Protein AF-A0A667WPL9-F1 (afdb_monomer)

Nearest PDB structures (foldseek):
  7cth-assembly1_E-2  TM=5.113E-01  e=6.251E+00  dengue virus type 2
  7cth-assembly1_E-4  TM=5.113E-01  e=6.251E+00  dengue virus type 2
  7cth-assembly1_E-6  TM=5.113E-01  e=6.251E+00  dengue virus type 2
  7cth-assembly1_E-8  TM=5.113E-01  e=6.251E+00  dengue virus type 2
  7v3j-assembly1_T  TM=5.030E-01  e=6.251E+00  Dengue virus 2 Thailand/NGS-C/1944

Sequence (88 aa):
MDGSDHVIDFRALERELQAALRSDRRTHTENQAKLRAATHTHSYQEFRDIVLSCHLKPLEKKDKEGGARQQPWNPLVAPSNTQPAGRP

pLDDT: mean 79.21, std 15.35, range [36.19, 97.19]

InterPro domains:
  IPR031733 Dynein attachment factor, N-terminal [PF15867] (8-74)
  IPR042422 Coiled-coil domain-containing protein 103 [PTHR28572] (3-83)

Solvent-accessible surface area (backbone atoms only — not comparable to full-atom values): 5732 Å² total; per-residue (Å²): 134,83,86,76,84,74,80,79,59,63,70,59,51,50,54,51,51,53,52,51,52,54,52,49,55,50,51,50,47,43,50,53,25,44,54,51,21,71,74,73,46,94,46,71,66,58,28,48,52,44,35,70,50,50,82,62,75,80,83,51,73,73,68,70,55,63,66,85,69,91,60,71,97,48,90,82,66,70,80,83,74,78,77,80,88,82,83,136

Mean predicted aligned error: 14.45 Å

Organism: NCBI:txid586833

Secondary structure (DSSP, 8-state):
----S----HHHHHHHHHHHHHHHHHHHHHHHHHHHHHHH-SSHHHHHHHHHGGGPPPPPHHHHS-SS-SS-S-TT------PPP---

Structure (mmCIF, N/CA/C/O backbone):
data_AF-A0A667WPL9-F1
#
_entry.id   AF-A0A667WPL9-F1
#
loop_
_atom_site.group_PDB
_atom_site.id
_atom_site.type_symbol
_atom_site.label_atom_id
_atom_site.label_alt_id
_atom_site.label_comp_id
_atom_site.label_asym_id
_atom_site.label_entity_id
_atom_site.label_seq_id
_atom_site.pdbx_PDB_ins_code
_atom_site.Cartn_x
_atom_site.Cartn_y
_atom_site.Cartn_z
_atom_site.occupancy
_atom_site.B_iso_or_equiv
_atom_site.auth_seq_id
_atom_site.auth_comp_id
_atom_site.auth_asym_id
_atom_site.auth_atom_id
_atom_site.pdbx_PDB_model_num
ATOM 1 N N . MET A 1 1 ? 26.505 -23.853 -35.393 1.00 43.69 1 MET A N 1
ATOM 2 C CA . MET A 1 1 ? 26.283 -23.311 -34.041 1.00 43.69 1 MET A CA 1
ATOM 3 C C . MET A 1 1 ? 25.900 -21.862 -34.241 1.00 43.69 1 MET A C 1
ATOM 5 O O . MET A 1 1 ? 26.767 -21.057 -34.552 1.00 43.69 1 MET A O 1
ATOM 9 N N . ASP A 1 2 ? 24.597 -21.602 -34.271 1.00 51.47 2 ASP A N 1
ATOM 10 C CA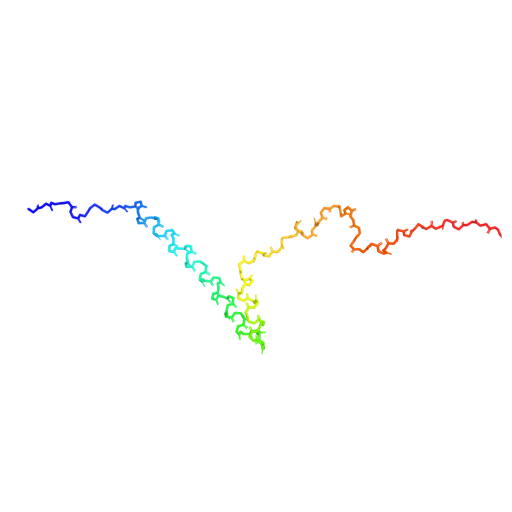 . ASP A 1 2 ? 24.032 -20.268 -34.464 1.00 51.47 2 ASP A CA 1
ATOM 11 C C . ASP A 1 2 ? 24.321 -19.430 -33.212 1.00 51.47 2 ASP A C 1
ATOM 13 O O . ASP A 1 2 ? 23.970 -19.822 -32.103 1.00 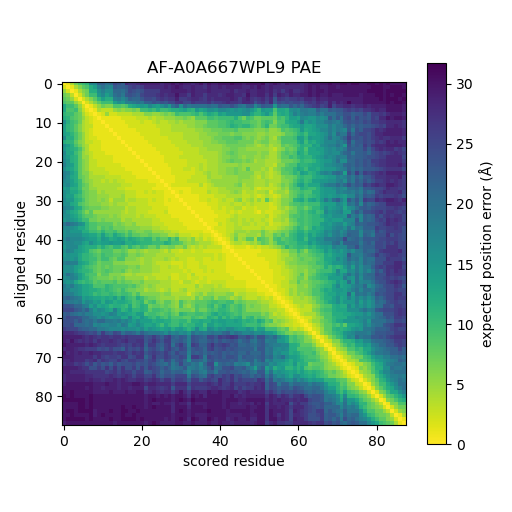51.47 2 ASP A O 1
ATOM 17 N N . GLY A 1 3 ? 25.067 -18.341 -33.385 1.00 57.19 3 GLY A N 1
ATOM 18 C CA . GLY A 1 3 ? 25.551 -17.465 -32.317 1.00 57.19 3 GLY A CA 1
ATOM 19 C C . GLY A 1 3 ? 24.535 -16.407 -31.886 1.00 57.19 3 GLY A C 1
ATOM 20 O O . GLY A 1 3 ? 24.938 -15.334 -31.443 1.00 57.19 3 GLY A O 1
ATOM 21 N N . SER A 1 4 ? 23.238 -16.665 -32.043 1.00 58.03 4 SER A N 1
ATOM 22 C CA . SER A 1 4 ? 22.158 -15.728 -31.719 1.00 58.03 4 SER A CA 1
ATOM 23 C C . SER A 1 4 ? 21.596 -15.883 -30.297 1.00 58.03 4 SER A C 1
ATOM 25 O O . SER A 1 4 ? 20.484 -15.430 -30.038 1.00 58.03 4 SER A O 1
ATOM 27 N N . ASP A 1 5 ? 22.311 -16.539 -29.378 1.00 61.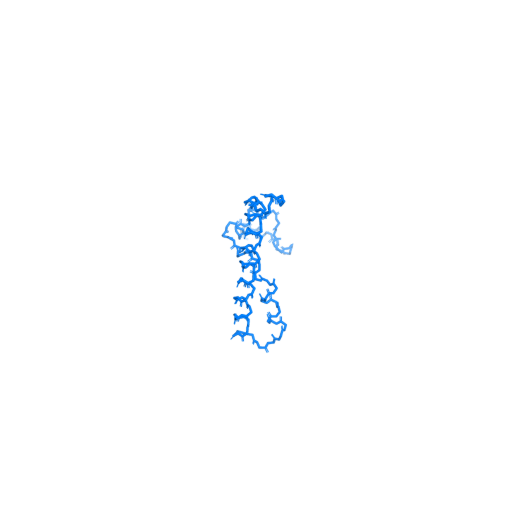59 5 ASP A N 1
ATOM 28 C CA . ASP A 1 5 ? 21.729 -17.001 -28.105 1.00 61.59 5 ASP A CA 1
ATOM 29 C C . ASP A 1 5 ? 21.695 -15.962 -26.965 1.00 61.59 5 ASP A C 1
ATOM 31 O O . ASP A 1 5 ? 21.205 -16.258 -25.887 1.00 61.59 5 ASP A O 1
ATOM 35 N N . HIS A 1 6 ? 22.172 -14.723 -27.141 1.00 64.38 6 HIS A N 1
ATOM 36 C CA . HIS A 1 6 ? 22.156 -13.753 -26.029 1.00 64.38 6 HIS A CA 1
ATOM 37 C C . HIS A 1 6 ? 22.092 -12.284 -26.464 1.00 64.38 6 HIS A C 1
ATOM 39 O O . HIS A 1 6 ? 22.926 -11.464 -26.080 1.00 64.38 6 HIS A O 1
ATOM 45 N N . VAL A 1 7 ? 21.062 -11.898 -27.220 1.00 77.75 7 VAL A N 1
ATOM 46 C CA . VAL A 1 7 ? 20.693 -10.473 -27.288 1.00 77.75 7 VAL A CA 1
ATOM 47 C C . VAL A 1 7 ? 19.715 -10.186 -26.151 1.00 77.75 7 VAL A C 1
ATOM 49 O O . VAL A 1 7 ? 18.528 -10.486 -26.241 1.00 77.75 7 VAL A O 1
ATOM 52 N N . ILE A 1 8 ? 20.230 -9.640 -25.049 1.00 81.88 8 ILE A N 1
ATOM 53 C CA . ILE A 1 8 ? 19.412 -9.219 -23.907 1.00 81.88 8 ILE A CA 1
ATOM 54 C C . ILE A 1 8 ? 18.540 -8.034 -24.339 1.00 81.88 8 ILE A C 1
ATOM 56 O O . ILE A 1 8 ? 19.051 -6.967 -24.685 1.00 81.88 8 ILE A O 1
ATOM 60 N N . ASP A 1 9 ? 17.217 -8.200 -24.286 1.00 88.56 9 ASP A N 1
ATOM 61 C CA . ASP A 1 9 ? 16.280 -7.093 -24.482 1.00 88.56 9 ASP 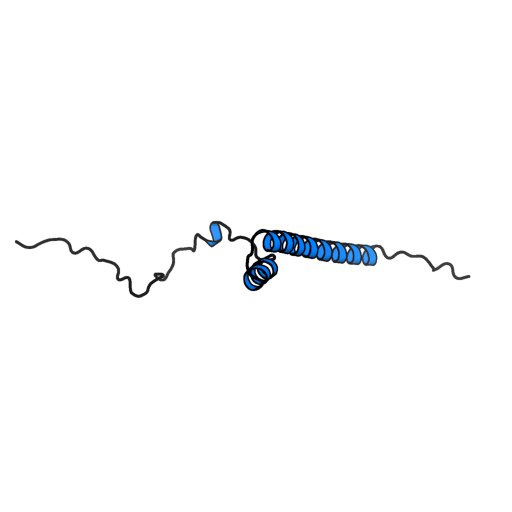A CA 1
ATOM 62 C C . ASP A 1 9 ? 16.189 -6.245 -23.204 1.00 88.56 9 ASP A C 1
ATOM 64 O O . ASP A 1 9 ? 15.388 -6.495 -22.297 1.00 88.56 9 ASP A O 1
ATOM 68 N N . PHE A 1 10 ? 17.002 -5.191 -23.147 1.00 91.56 10 PHE A N 1
ATOM 69 C CA . PHE A 1 10 ? 17.006 -4.238 -22.036 1.00 91.56 10 PHE A CA 1
ATOM 70 C C . PHE A 1 10 ? 15.652 -3.541 -21.823 1.00 91.56 10 PHE A C 1
ATOM 72 O O . PHE A 1 10 ? 15.334 -3.176 -20.692 1.00 91.56 10 PHE A O 1
ATOM 79 N N . ARG A 1 11 ? 14.822 -3.384 -22.867 1.00 94.19 11 ARG A N 1
ATOM 80 C CA . ARG A 1 11 ? 13.488 -2.771 -22.731 1.00 94.19 11 ARG A CA 1
ATOM 81 C C . ARG A 1 11 ? 12.487 -3.732 -22.101 1.00 94.19 11 ARG A C 1
ATOM 83 O O . ARG A 1 11 ? 11.565 -3.297 -21.410 1.00 94.19 11 ARG A O 1
ATOM 90 N N . ALA A 1 12 ? 12.606 -5.032 -22.360 1.00 92.75 12 ALA A N 1
ATOM 91 C CA . ALA A 1 12 ? 11.836 -6.037 -21.632 1.00 92.75 12 ALA A CA 1
ATOM 92 C C . ALA A 1 12 ? 12.237 -6.060 -20.152 1.00 92.75 12 ALA A C 1
ATOM 94 O O . ALA A 1 12 ? 11.362 -5.968 -19.290 1.00 92.75 12 ALA A O 1
ATOM 95 N N . LEU A 1 13 ? 13.543 -6.056 -19.874 1.00 93.94 13 LEU A N 1
ATOM 96 C CA . LEU A 1 13 ? 14.077 -6.076 -18.513 1.00 93.94 13 LEU A CA 1
ATOM 97 C C . LEU A 1 13 ? 13.674 -4.836 -17.697 1.00 93.94 13 LEU A C 1
ATOM 99 O O . LEU A 1 13 ? 13.287 -4.948 -16.537 1.00 93.94 13 LEU A O 1
ATOM 103 N N . GLU A 1 14 ? 13.700 -3.647 -18.301 1.00 96.12 14 GLU A N 1
ATOM 104 C CA . GLU A 1 14 ? 13.262 -2.416 -17.635 1.00 96.12 14 GLU A CA 1
ATOM 105 C C . GLU A 1 14 ? 11.772 -2.461 -17.261 1.00 96.12 14 GLU A C 1
ATOM 107 O O . GLU A 1 14 ? 11.390 -2.064 -16.158 1.00 96.12 14 GLU A O 1
ATOM 112 N N . ARG A 1 15 ? 10.917 -2.977 -18.153 1.00 96.50 15 ARG A N 1
ATOM 113 C CA . ARG A 1 15 ? 9.480 -3.132 -17.873 1.00 96.50 15 ARG A CA 1
ATOM 114 C C . ARG A 1 15 ? 9.233 -4.105 -16.726 1.00 96.50 15 ARG A C 1
ATOM 116 O O . ARG A 1 15 ? 8.403 -3.818 -15.862 1.00 96.50 15 ARG A O 1
ATOM 123 N N . GLU A 1 16 ? 9.955 -5.221 -16.705 1.00 95.88 16 GLU A N 1
ATOM 124 C CA . GLU A 1 16 ? 9.892 -6.199 -15.618 1.00 95.88 16 GLU A CA 1
ATOM 125 C C . GLU A 1 16 ? 10.334 -5.579 -14.288 1.00 95.88 16 GLU A C 1
ATOM 127 O O . GLU A 1 16 ? 9.609 -5.667 -13.296 1.00 95.8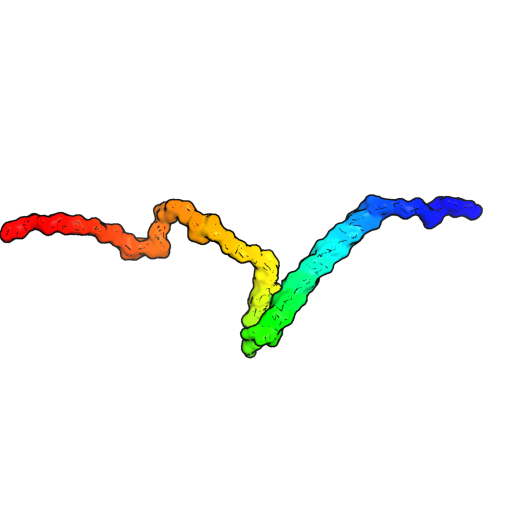8 16 GLU A O 1
ATOM 132 N N . LEU A 1 17 ? 11.456 -4.854 -14.284 1.00 96.50 17 LEU A N 1
ATOM 133 C CA . LEU A 1 17 ? 11.949 -4.152 -13.101 1.00 96.50 17 LEU A CA 1
ATOM 134 C C . LEU A 1 17 ? 10.922 -3.143 -12.572 1.00 96.50 17 LEU A C 1
ATOM 136 O O . LEU A 1 17 ? 10.637 -3.106 -11.375 1.00 96.50 17 LEU A O 1
ATOM 140 N N . GLN A 1 18 ? 10.325 -2.337 -13.451 1.00 97.12 18 GLN A N 1
ATOM 141 C CA . GLN A 1 18 ? 9.297 -1.377 -13.048 1.00 97.12 18 GLN A CA 1
ATOM 142 C C . GLN A 1 18 ? 8.054 -2.066 -12.472 1.00 97.12 18 GLN A C 1
ATOM 144 O O . GLN A 1 18 ? 7.464 -1.563 -11.510 1.00 97.12 18 GLN A O 1
ATOM 149 N N . ALA A 1 19 ? 7.645 -3.205 -13.033 1.00 96.44 19 ALA A N 1
ATOM 150 C CA . ALA A 1 19 ? 6.540 -3.996 -12.502 1.00 96.44 19 ALA A CA 1
ATOM 151 C C . ALA A 1 19 ? 6.875 -4.566 -11.113 1.00 96.44 19 ALA A C 1
ATOM 153 O O . ALA A 1 19 ? 6.067 -4.430 -10.188 1.00 96.44 19 ALA A O 1
ATOM 154 N N . ALA A 1 20 ? 8.081 -5.113 -10.944 1.00 96.31 20 ALA A N 1
ATOM 155 C CA . ALA A 1 20 ? 8.569 -5.638 -9.673 1.00 96.31 20 ALA A CA 1
ATOM 156 C C . ALA A 1 20 ? 8.612 -4.550 -8.588 1.00 96.31 20 ALA A C 1
ATOM 158 O O . ALA A 1 20 ? 8.048 -4.737 -7.513 1.00 96.31 20 ALA A O 1
ATOM 159 N N . LEU A 1 21 ? 9.164 -3.371 -8.893 1.00 97.19 21 LEU A N 1
ATOM 160 C CA . LEU A 1 21 ? 9.225 -2.241 -7.956 1.00 97.19 21 LEU A CA 1
ATOM 161 C C . LEU A 1 21 ? 7.837 -1.756 -7.518 1.00 97.19 21 LEU A C 1
ATOM 163 O O . LEU A 1 21 ? 7.624 -1.425 -6.351 1.00 97.19 21 LEU A O 1
ATOM 167 N N . ARG A 1 22 ? 6.867 -1.702 -8.439 1.00 93.50 22 ARG A N 1
ATOM 168 C CA . ARG A 1 22 ? 5.482 -1.324 -8.104 1.00 93.50 22 ARG A CA 1
ATOM 169 C C . ARG A 1 22 ? 4.822 -2.361 -7.198 1.00 93.50 22 ARG A C 1
ATOM 171 O O . ARG A 1 22 ? 4.131 -1.980 -6.252 1.00 93.50 22 ARG A O 1
ATOM 178 N N . SER A 1 23 ? 5.043 -3.645 -7.481 1.00 92.06 23 SER A N 1
ATOM 179 C CA . SER A 1 23 ? 4.547 -4.754 -6.662 1.00 92.06 23 SER A CA 1
ATOM 180 C C . SER A 1 23 ? 5.143 -4.723 -5.253 1.00 92.06 23 SER A C 1
ATOM 182 O O . SER A 1 23 ? 4.417 -4.825 -4.260 1.00 92.06 23 SER A O 1
ATOM 184 N N . ASP A 1 24 ? 6.451 -4.490 -5.157 1.00 93.31 24 ASP A N 1
ATOM 185 C CA . ASP A 1 24 ? 7.161 -4.408 -3.885 1.00 93.31 24 ASP A CA 1
ATOM 186 C C . ASP A 1 24 ? 6.674 -3.221 -3.049 1.00 93.31 24 ASP A C 1
ATOM 188 O O . ASP A 1 24 ? 6.286 -3.378 -1.891 1.00 93.31 24 ASP A O 1
ATOM 192 N N . ARG A 1 25 ? 6.537 -2.043 -3.669 1.00 90.75 25 ARG A N 1
ATOM 193 C CA . ARG A 1 25 ? 5.992 -0.854 -3.000 1.00 90.75 25 ARG A CA 1
ATOM 194 C C . ARG A 1 25 ? 4.593 -1.098 -2.433 1.00 90.75 25 ARG A C 1
ATOM 196 O O . ARG A 1 25 ? 4.306 -0.672 -1.315 1.00 90.75 25 ARG A O 1
ATOM 203 N N . ARG A 1 26 ? 3.726 -1.784 -3.183 1.00 87.06 26 ARG A N 1
ATOM 204 C CA . ARG A 1 26 ? 2.381 -2.147 -2.719 1.00 87.06 26 ARG A CA 1
ATOM 205 C C . ARG A 1 26 ? 2.449 -3.103 -1.526 1.00 87.06 26 ARG A C 1
ATOM 207 O O . ARG A 1 26 ? 1.809 -2.852 -0.506 1.00 87.06 26 ARG A O 1
ATOM 214 N N . THR A 1 27 ? 3.260 -4.150 -1.640 1.00 87.44 27 THR A N 1
ATOM 215 C CA . THR A 1 27 ? 3.467 -5.147 -0.580 1.00 87.44 27 THR A CA 1
ATOM 216 C C . THR A 1 27 ? 4.013 -4.499 0.690 1.00 87.44 27 THR A C 1
ATOM 218 O O . THR A 1 27 ? 3.566 -4.814 1.792 1.00 87.44 27 THR A O 1
ATOM 221 N N . HIS A 1 28 ? 4.921 -3.533 0.552 1.00 91.12 28 HIS A N 1
ATOM 222 C CA . HIS A 1 28 ? 5.473 -2.777 1.668 1.00 91.12 28 HIS A CA 1
ATOM 223 C C . HIS A 1 28 ? 4.389 -1.995 2.423 1.00 91.12 28 HIS A C 1
ATOM 225 O O . HIS A 1 28 ? 4.310 -2.084 3.649 1.00 91.12 28 HIS A O 1
ATOM 231 N N . THR A 1 29 ? 3.523 -1.265 1.712 1.00 88.38 29 THR A N 1
ATOM 232 C CA . THR A 1 29 ? 2.421 -0.514 2.337 1.00 88.38 29 THR A CA 1
ATOM 233 C C . THR A 1 29 ? 1.418 -1.440 3.028 1.00 88.38 29 THR A C 1
ATOM 235 O O . THR A 1 29 ? 1.034 -1.176 4.169 1.00 88.38 29 THR A O 1
ATOM 238 N N . GLU A 1 30 ? 1.037 -2.547 2.388 1.00 89.38 30 GLU A N 1
ATOM 239 C CA . GLU A 1 30 ? 0.125 -3.533 2.981 1.00 89.38 30 GLU A CA 1
ATOM 240 C C . GLU A 1 30 ? 0.737 -4.192 4.228 1.00 89.38 30 GLU A C 1
ATOM 242 O O . GLU A 1 30 ? 0.061 -4.336 5.244 1.00 89.38 30 GLU A O 1
ATOM 247 N N . ASN A 1 31 ? 2.022 -4.555 4.200 1.00 90.25 31 ASN A N 1
ATOM 248 C CA . ASN A 1 31 ? 2.701 -5.169 5.344 1.00 90.25 31 ASN A CA 1
ATOM 249 C C . ASN A 1 31 ? 2.862 -4.196 6.516 1.00 90.25 31 ASN A C 1
ATOM 251 O O . ASN A 1 31 ? 2.636 -4.579 7.664 1.00 90.25 31 ASN A O 1
ATOM 255 N N . GLN A 1 32 ? 3.174 -2.930 6.237 1.00 91.69 32 GLN A N 1
ATOM 256 C CA . GLN A 1 32 ? 3.163 -1.871 7.246 1.00 91.69 32 GLN A CA 1
ATOM 257 C C . GLN A 1 32 ? 1.781 -1.736 7.897 1.00 91.69 32 GLN A C 1
ATOM 259 O O . GLN A 1 32 ? 1.681 -1.655 9.121 1.00 91.69 32 GLN A O 1
ATOM 264 N N . ALA A 1 33 ? 0.706 -1.765 7.104 1.00 90.81 33 ALA A N 1
ATOM 265 C CA . ALA A 1 33 ? -0.654 -1.726 7.632 1.00 90.81 33 ALA A CA 1
ATOM 266 C C . ALA A 1 33 ? -0.996 -2.973 8.459 1.00 90.81 33 ALA A C 1
ATOM 268 O O . ALA A 1 33 ? -1.564 -2.832 9.537 1.00 90.81 33 ALA A O 1
ATOM 269 N N . LYS A 1 34 ? -0.586 -4.173 8.024 1.00 92.38 34 LYS A N 1
ATOM 270 C CA . LYS A 1 34 ? -0.756 -5.419 8.794 1.00 92.38 34 LYS A CA 1
ATOM 271 C C . LYS A 1 34 ? -0.043 -5.360 10.145 1.00 92.38 34 LYS A C 1
ATOM 273 O O . LYS A 1 34 ? -0.639 -5.739 11.145 1.00 92.38 34 LYS A O 1
ATOM 278 N N . LEU A 1 35 ? 1.196 -4.863 10.195 1.00 92.06 35 LEU A N 1
ATOM 279 C CA . LEU A 1 35 ? 1.952 -4.715 11.446 1.00 92.06 35 LEU A CA 1
ATOM 280 C C . LEU A 1 35 ? 1.291 -3.707 12.394 1.00 92.06 35 LEU A C 1
ATOM 282 O O . LEU A 1 35 ? 1.167 -3.967 13.592 1.00 92.06 35 LEU A O 1
ATOM 286 N N . ARG A 1 36 ? 0.818 -2.572 11.863 1.00 88.75 36 ARG A N 1
ATOM 287 C CA . ARG A 1 36 ? 0.057 -1.585 12.645 1.00 88.75 36 ARG A CA 1
ATOM 288 C C . ARG A 1 36 ? -1.247 -2.172 13.169 1.00 88.75 36 ARG A C 1
ATOM 290 O O . ARG A 1 36 ? -1.531 -2.043 14.350 1.00 88.75 36 ARG A O 1
ATOM 297 N N . ALA A 1 37 ? -2.006 -2.847 12.315 1.00 90.69 37 ALA A N 1
ATOM 298 C CA . ALA A 1 37 ? -3.259 -3.476 12.695 1.00 90.69 37 ALA A CA 1
ATOM 299 C C . ALA A 1 37 ? -3.029 -4.522 13.796 1.00 90.69 37 ALA A C 1
ATOM 301 O O . ALA A 1 37 ? -3.599 -4.414 14.873 1.00 90.69 37 ALA A O 1
ATOM 302 N N . ALA A 1 38 ? -2.091 -5.449 13.593 1.00 90.19 38 ALA A N 1
ATOM 303 C CA . ALA A 1 38 ? -1.769 -6.495 14.563 1.00 90.19 38 ALA A CA 1
ATOM 304 C C . ALA A 1 38 ? -1.364 -5.956 15.947 1.00 90.19 38 ALA A C 1
ATOM 306 O O . ALA A 1 38 ? -1.596 -6.621 16.950 1.00 90.19 38 ALA A O 1
ATOM 307 N N . THR A 1 39 ? -0.761 -4.766 16.006 1.00 89.38 39 THR A N 1
ATOM 308 C CA . THR A 1 39 ? -0.333 -4.138 17.266 1.00 89.38 39 THR A CA 1
ATOM 309 C C . THR A 1 39 ? -1.421 -3.304 17.943 1.00 89.38 39 THR A C 1
ATOM 311 O O . THR A 1 39 ? -1.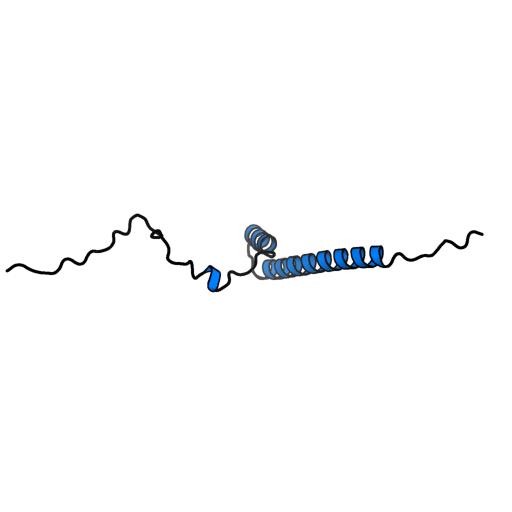323 -3.077 19.144 1.00 89.38 39 THR A O 1
ATOM 314 N N . HIS A 1 40 ? -2.441 -2.848 17.208 1.00 84.81 40 HIS A N 1
ATOM 315 C CA . HIS A 1 40 ? -3.417 -1.866 17.703 1.00 84.81 40 HIS A CA 1
ATOM 316 C C . HIS A 1 40 ? -4.864 -2.380 17.769 1.00 84.81 40 HIS A C 1
ATOM 318 O O . HIS A 1 40 ? -5.710 -1.680 18.316 1.00 84.81 40 HIS A O 1
ATOM 324 N N . THR A 1 41 ? -5.181 -3.552 17.210 1.00 88.12 41 THR A N 1
ATOM 325 C CA . THR A 1 41 ? -6.573 -4.036 17.109 1.00 88.12 41 THR A CA 1
ATOM 326 C C . THR A 1 41 ? -6.899 -5.142 18.099 1.00 88.12 41 THR A C 1
ATOM 328 O O . THR A 1 41 ? -6.073 -6.024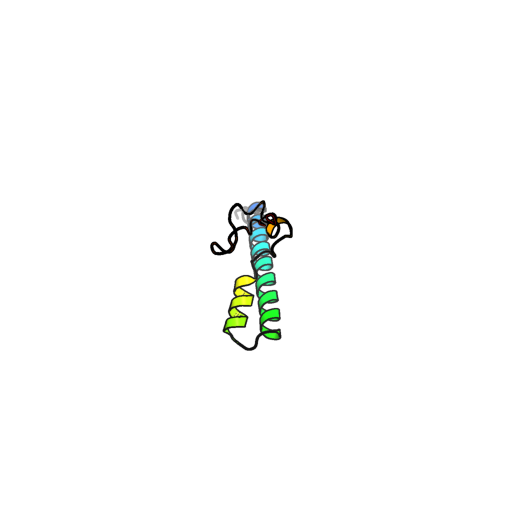 18.336 1.00 88.12 41 THR A O 1
ATOM 331 N N . HIS A 1 42 ? -8.142 -5.158 18.583 1.00 86.25 42 HIS A N 1
ATOM 332 C CA . HIS A 1 42 ? -8.662 -6.207 19.470 1.00 86.25 42 HIS A CA 1
ATOM 333 C C . HIS A 1 42 ? -9.614 -7.181 18.752 1.00 86.25 42 HIS A C 1
ATOM 335 O O . HIS A 1 42 ? -9.959 -8.227 19.301 1.00 86.25 42 HIS A O 1
ATOM 341 N N . SER A 1 43 ? -10.016 -6.861 17.515 1.00 93.00 43 SER A N 1
ATOM 342 C CA . SER A 1 43 ? -10.904 -7.668 16.672 1.00 93.00 43 SER A CA 1
ATOM 343 C C . SER A 1 43 ? -10.345 -7.845 15.258 1.00 93.00 43 SER A C 1
ATOM 345 O O . SER A 1 43 ? -9.715 -6.950 14.695 1.00 93.00 43 SER A O 1
ATOM 347 N N . TYR A 1 44 ? -10.644 -8.990 14.637 1.00 92.56 44 TYR A N 1
ATOM 348 C CA . TYR A 1 44 ? -10.292 -9.245 13.239 1.00 92.56 44 TYR A CA 1
ATOM 349 C C . TYR A 1 44 ? -10.960 -8.259 12.269 1.00 92.56 44 TYR A C 1
ATOM 351 O O . TYR A 1 44 ? -10.388 -7.938 11.228 1.00 92.56 44 TYR A O 1
ATOM 359 N N . GLN A 1 45 ? -12.158 -7.765 12.596 1.00 92.31 45 GLN A N 1
ATOM 360 C CA . GLN A 1 45 ? -12.847 -6.796 11.745 1.00 92.31 45 GLN A CA 1
ATOM 361 C C . GLN A 1 45 ? -12.063 -5.479 11.671 1.00 92.31 45 GLN A C 1
ATOM 363 O O . GLN A 1 45 ? -11.779 -5.000 10.578 1.00 92.31 45 GLN A O 1
ATOM 368 N N . GLU A 1 46 ? -11.613 -4.963 12.817 1.00 89.94 46 GLU A N 1
ATOM 369 C CA . GLU A 1 46 ? -10.760 -3.770 12.875 1.00 89.94 46 GLU A CA 1
ATOM 370 C C . GLU A 1 46 ? -9.443 -3.992 12.128 1.00 89.94 46 GLU A C 1
ATOM 372 O O . GLU A 1 46 ? -8.995 -3.132 11.367 1.00 89.94 46 GLU A O 1
ATOM 377 N N . PHE A 1 47 ? -8.841 -5.175 12.292 1.00 93.06 47 PHE A N 1
ATOM 378 C CA . PHE A 1 47 ? -7.630 -5.540 11.566 1.00 93.06 47 PHE A CA 1
ATOM 379 C C . PHE A 1 47 ? -7.841 -5.463 10.053 1.00 93.06 47 PHE A C 1
ATOM 381 O O . PHE A 1 47 ? -7.047 -4.853 9.330 1.00 93.06 47 PHE A O 1
ATOM 388 N N . ARG A 1 48 ? -8.928 -6.070 9.572 1.00 92.38 48 ARG A N 1
ATOM 389 C CA . ARG A 1 48 ? -9.272 -6.113 8.152 1.00 92.38 48 ARG A CA 1
ATOM 390 C C . ARG A 1 48 ? -9.493 -4.710 7.597 1.00 92.38 48 ARG A C 1
ATOM 392 O O . ARG A 1 48 ? -8.981 -4.418 6.517 1.00 92.38 48 ARG A O 1
ATOM 399 N N . ASP A 1 49 ? -10.197 -3.856 8.328 1.00 91.44 49 ASP A N 1
ATOM 400 C CA . ASP A 1 49 ? -10.510 -2.498 7.884 1.00 91.44 49 ASP A CA 1
ATOM 401 C C . ASP A 1 49 ? -9.248 -1.631 7.778 1.00 91.44 49 ASP A C 1
ATOM 403 O O . ASP A 1 49 ? -9.076 -0.912 6.790 1.00 91.44 49 ASP A O 1
ATOM 407 N N . ILE A 1 50 ? -8.303 -1.757 8.717 1.00 90.06 50 ILE A N 1
ATOM 408 C CA . ILE A 1 50 ? -7.006 -1.060 8.649 1.00 90.06 50 ILE A CA 1
ATOM 409 C C . ILE A 1 50 ? -6.171 -1.547 7.457 1.00 90.06 50 ILE A C 1
ATOM 411 O O . ILE A 1 50 ? -5.580 -0.738 6.739 1.00 90.06 50 ILE A O 1
ATOM 415 N N . VAL A 1 51 ? -6.119 -2.860 7.213 1.00 90.44 51 VAL A N 1
ATOM 416 C CA . VAL A 1 51 ? -5.333 -3.412 6.097 1.00 90.44 51 VAL A CA 1
ATOM 417 C C . VAL A 1 51 ? -5.950 -3.033 4.752 1.00 90.44 51 VAL A C 1
ATOM 419 O O . VAL A 1 51 ? -5.227 -2.620 3.848 1.00 90.44 51 VAL A O 1
ATOM 422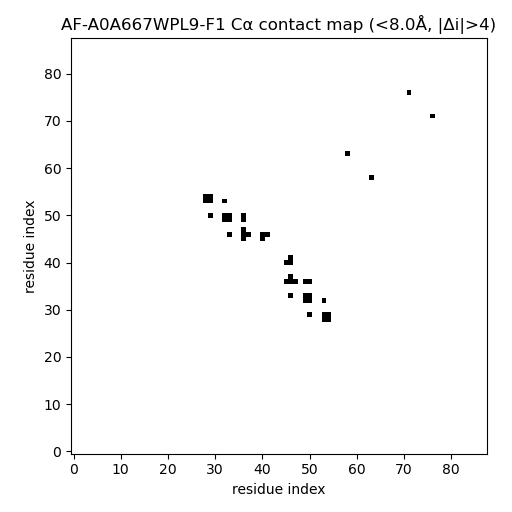 N N . LEU A 1 52 ? -7.275 -3.116 4.613 1.00 90.31 52 LEU A N 1
ATOM 423 C CA . LEU A 1 52 ? -7.962 -2.730 3.379 1.00 90.31 52 LEU A CA 1
ATOM 424 C C . LEU A 1 52 ? -7.821 -1.236 3.092 1.00 90.31 52 LEU A C 1
ATOM 426 O O . LEU A 1 52 ? -7.652 -0.865 1.936 1.00 90.31 52 LEU A O 1
ATOM 430 N N . SER A 1 53 ? -7.848 -0.383 4.114 1.00 89.06 53 SER A N 1
ATOM 431 C CA . SER A 1 53 ? -7.768 1.074 3.955 1.00 89.06 53 SER A CA 1
ATOM 432 C C . SER A 1 53 ? -6.344 1.615 3.743 1.00 89.06 53 SER A C 1
ATOM 434 O O . SER A 1 53 ? -6.173 2.817 3.544 1.00 89.06 53 SER A O 1
ATOM 436 N N . CYS A 1 54 ? -5.312 0.761 3.700 1.00 85.81 54 CYS A N 1
ATOM 437 C CA . CYS A 1 54 ? -3.906 1.190 3.641 1.00 85.81 54 CYS A CA 1
ATOM 438 C C . CYS A 1 54 ? -3.513 1.982 2.384 1.00 85.81 54 CYS A C 1
ATOM 440 O O . CYS A 1 54 ? -2.503 2.683 2.377 1.00 85.81 54 CYS A O 1
ATOM 442 N N . HIS A 1 55 ? -4.274 1.831 1.301 1.00 84.56 55 HIS A N 1
ATOM 443 C CA . HIS A 1 55 ? -4.026 2.495 0.023 1.00 84.56 55 HIS A CA 1
ATOM 444 C C . HIS A 1 55 ? -4.695 3.876 -0.067 1.00 84.56 55 HIS A C 1
ATOM 446 O O . HIS A 1 55 ? -4.478 4.596 -1.045 1.00 84.56 55 HIS A O 1
ATOM 452 N N . LEU A 1 56 ? -5.513 4.249 0.923 1.00 87.06 56 LEU A N 1
ATOM 453 C CA . LEU A 1 56 ? -6.167 5.550 0.967 1.00 87.06 56 LEU A CA 1
ATOM 454 C C . LEU A 1 56 ? -5.139 6.642 1.276 1.00 87.06 56 LEU A C 1
ATOM 456 O O . LEU A 1 56 ? -4.325 6.526 2.193 1.00 87.06 56 LEU A O 1
ATOM 460 N N . LYS A 1 57 ? -5.185 7.732 0.508 1.00 79.50 57 LYS A N 1
ATOM 461 C CA . LYS A 1 57 ? -4.384 8.922 0.799 1.00 79.50 57 LYS A CA 1
ATOM 462 C C . LYS A 1 57 ? -5.037 9.699 1.947 1.00 79.50 57 LYS A C 1
ATOM 464 O O . LYS A 1 57 ? -6.256 9.878 1.918 1.00 79.50 57 LYS A O 1
ATOM 469 N N . PRO A 1 58 ? -4.264 10.182 2.935 1.00 81.62 58 PRO A N 1
ATOM 470 C CA . PRO A 1 58 ? -4.785 11.100 3.937 1.00 81.62 58 PRO A CA 1
ATOM 471 C C . PRO A 1 58 ? -5.393 12.333 3.266 1.00 81.62 58 PRO A C 1
ATOM 473 O O . PRO A 1 58 ? -4.803 12.876 2.336 1.00 81.62 58 PRO A O 1
ATOM 476 N N . LEU A 1 59 ? -6.549 12.777 3.759 1.00 79.50 59 LEU A N 1
ATOM 477 C CA . LEU A 1 59 ? -7.197 14.001 3.286 1.00 79.50 59 LEU A CA 1
ATOM 478 C C . LEU A 1 59 ? -6.290 15.210 3.530 1.00 79.50 59 LEU A C 1
ATOM 480 O O . LEU A 1 59 ? -5.874 15.464 4.672 1.00 79.50 59 LEU A O 1
ATOM 484 N N . GLU A 1 60 ? -6.024 15.979 2.480 1.00 80.56 60 GLU A N 1
ATOM 485 C CA . GLU A 1 60 ? -5.263 17.218 2.572 1.00 80.56 60 GLU A CA 1
ATOM 486 C C . GLU A 1 60 ? -6.123 18.337 3.181 1.00 80.56 60 GLU A C 1
ATOM 488 O O . GLU A 1 60 ? -7.350 18.266 3.231 1.00 80.56 60 GLU A O 1
ATOM 493 N N . LYS A 1 61 ? -5.491 19.410 3.678 1.00 77.44 61 LYS A N 1
ATOM 494 C CA . LYS A 1 61 ? -6.226 20.549 4.269 1.00 77.44 61 LYS A CA 1
ATOM 495 C C . LYS A 1 61 ? -7.215 21.171 3.276 1.00 77.44 61 LYS A C 1
ATOM 497 O O . LYS A 1 61 ? -8.347 21.459 3.645 1.00 77.44 61 LYS A O 1
ATOM 502 N N . LYS A 1 62 ? -6.813 21.244 2.007 1.00 74.94 62 LYS A N 1
ATOM 503 C CA . LYS A 1 62 ? -7.635 21.728 0.892 1.00 74.94 62 LYS A CA 1
ATOM 504 C C . LYS A 1 62 ? -8.86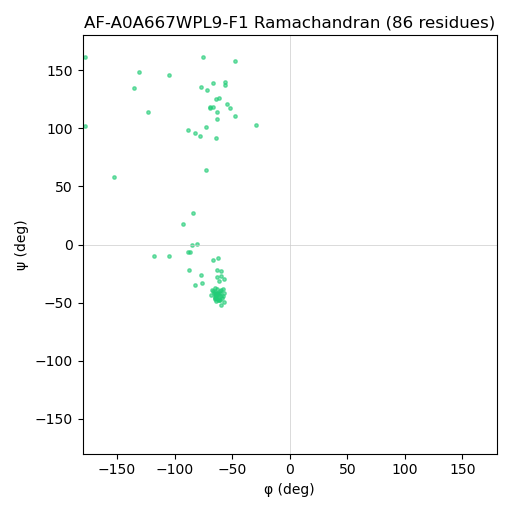9 20.858 0.630 1.00 74.94 62 LYS A C 1
ATOM 506 O O . LYS A 1 62 ? -9.876 21.381 0.180 1.00 74.94 62 LYS A O 1
ATOM 511 N N . ASP A 1 63 ? -8.815 19.564 0.956 1.00 71.69 63 ASP A N 1
ATOM 512 C CA . ASP A 1 63 ? -9.968 18.660 0.837 1.00 71.69 63 ASP A CA 1
ATOM 513 C C . ASP A 1 63 ? -10.976 18.867 1.980 1.00 71.69 63 ASP A C 1
ATOM 515 O O . ASP A 1 63 ? -12.166 18.584 1.840 1.00 71.69 63 ASP A O 1
ATOM 519 N N . LYS A 1 64 ? -10.505 19.352 3.138 1.00 70.06 64 LYS A N 1
ATOM 520 C CA . LYS A 1 64 ? -11.337 19.646 4.321 1.00 70.06 64 LYS A CA 1
ATOM 521 C C . LYS A 1 64 ? -12.016 21.003 4.212 1.00 70.06 64 LYS A C 1
ATOM 523 O O . LYS A 1 64 ? -13.147 21.169 4.671 1.00 70.06 64 LYS A O 1
ATOM 528 N N . GLU A 1 65 ? -11.323 21.952 3.596 1.00 69.00 65 GLU A N 1
ATOM 529 C CA . GLU A 1 65 ? -11.829 23.255 3.185 1.00 69.00 65 GLU A CA 1
ATOM 530 C C . GLU A 1 65 ? -12.750 23.066 1.975 1.00 69.00 65 GLU A C 1
ATOM 532 O O . GLU A 1 65 ? -12.468 23.509 0.866 1.00 69.00 65 GLU A O 1
ATOM 537 N N . GLY A 1 66 ? -13.866 22.358 2.175 1.00 60.53 66 GLY A N 1
ATOM 538 C CA . GLY A 1 66 ? -14.936 22.341 1.193 1.00 60.53 66 GLY A CA 1
ATOM 539 C C . GLY A 1 66 ? -15.280 23.791 0.872 1.00 60.53 66 GLY A C 1
ATOM 540 O O . GLY A 1 66 ? -15.665 24.535 1.776 1.00 60.53 66 GLY A O 1
ATOM 541 N N . GLY A 1 67 ? -15.091 24.198 -0.388 1.00 67.62 67 GLY A N 1
ATOM 542 C CA . GLY A 1 67 ? -15.526 25.509 -0.868 1.00 67.62 67 GLY A CA 1
ATOM 543 C C . GLY A 1 67 ? -16.968 25.786 -0.440 1.00 67.62 67 GLY A C 1
ATOM 544 O O . GLY A 1 67 ? -17.688 24.839 -0.118 1.00 67.62 67 GLY A O 1
ATOM 545 N N . ALA A 1 68 ? -17.359 27.069 -0.397 1.00 63.38 68 ALA A N 1
ATOM 546 C CA . ALA A 1 68 ? -18.641 27.547 0.136 1.00 63.38 68 ALA A CA 1
ATOM 547 C C . ALA A 1 68 ? -19.748 26.494 -0.021 1.00 63.38 68 ALA A C 1
ATOM 549 O O . ALA A 1 68 ? -20.223 26.230 -1.128 1.00 63.38 68 ALA A O 1
ATOM 550 N N . ARG A 1 69 ? -20.075 25.808 1.083 1.00 66.56 69 ARG A N 1
ATOM 551 C CA . ARG A 1 69 ? -21.055 24.726 1.053 1.00 66.56 69 ARG A CA 1
ATOM 552 C C . ARG A 1 69 ? -22.381 25.353 0.651 1.00 66.56 69 ARG A C 1
ATOM 554 O O . ARG A 1 69 ? -22.991 26.061 1.442 1.00 66.56 69 ARG A O 1
ATOM 561 N N . GLN A 1 70 ? -22.818 25.075 -0.575 1.00 63.88 70 GLN A N 1
ATOM 562 C CA . GLN A 1 70 ? -24.080 25.581 -1.126 1.00 63.88 70 GLN A CA 1
ATOM 563 C C . GLN A 1 70 ? -25.302 25.085 -0.339 1.00 63.88 70 GLN A C 1
ATOM 565 O O . GLN A 1 70 ? -26.410 25.564 -0.561 1.00 63.88 70 GLN A O 1
ATOM 570 N N . GLN A 1 71 ? -25.121 24.106 0.553 1.00 65.94 71 GLN A N 1
ATOM 571 C CA . GLN A 1 71 ? -26.168 23.524 1.379 1.00 65.94 71 GLN A CA 1
ATOM 572 C C . GLN A 1 71 ? -25.691 23.369 2.831 1.00 65.94 71 GLN A C 1
ATOM 574 O O . GLN A 1 71 ? -24.577 22.878 3.062 1.00 65.94 71 GLN A O 1
ATOM 579 N N . PRO A 1 72 ? -26.522 23.749 3.820 1.00 69.25 72 PRO A N 1
ATOM 580 C CA . PRO A 1 72 ? -26.296 23.396 5.213 1.00 69.25 72 PRO A CA 1
ATOM 581 C C . PRO A 1 72 ? -26.187 21.876 5.363 1.00 69.25 72 PRO A C 1
ATOM 583 O O . PRO A 1 72 ? -26.958 21.126 4.771 1.00 69.25 72 PRO A O 1
ATOM 586 N N . TRP A 1 73 ? -25.260 21.411 6.203 1.00 70.31 73 TRP A N 1
ATOM 587 C CA . TRP A 1 73 ? -25.130 19.984 6.538 1.00 70.31 73 TRP A CA 1
ATOM 588 C C . TRP A 1 73 ? -26.407 19.424 7.188 1.00 70.31 73 TRP A C 1
ATOM 590 O O . TRP A 1 73 ? -26.657 18.224 7.148 1.00 70.31 73 TRP A O 1
ATOM 600 N N . ASN A 1 74 ? -27.222 20.297 7.785 1.00 76.62 74 ASN A N 1
ATOM 601 C CA . ASN A 1 74 ? -28.495 19.943 8.384 1.00 76.62 74 ASN A CA 1
ATOM 602 C C . ASN A 1 74 ? -29.630 20.777 7.760 1.00 76.62 74 ASN A C 1
ATOM 604 O O . ASN A 1 74 ? -29.668 21.987 7.993 1.00 76.62 74 ASN A O 1
ATOM 608 N N . PRO A 1 75 ? -30.579 20.160 7.034 1.00 69.06 75 PRO A N 1
ATOM 609 C CA . PRO A 1 75 ? -31.716 20.868 6.444 1.00 69.06 75 PRO A CA 1
ATOM 610 C C . PRO A 1 75 ? -32.691 21.442 7.486 1.00 69.06 75 PRO A C 1
ATOM 612 O O . PRO A 1 75 ? -33.526 22.271 7.142 1.00 69.06 75 PRO A O 1
ATOM 615 N N . LEU A 1 76 ? -32.590 21.035 8.757 1.00 72.62 76 LEU A N 1
ATOM 616 C CA . LEU A 1 76 ? -33.434 21.539 9.847 1.00 72.62 76 LEU A CA 1
ATOM 617 C C . LEU A 1 76 ? -32.896 22.824 10.499 1.00 72.62 76 LEU A C 1
ATOM 619 O O . LEU A 1 76 ? -33.563 23.402 11.355 1.00 72.62 76 LEU A O 1
ATOM 623 N N . VAL A 1 77 ? -31.693 23.277 10.132 1.00 69.69 77 VAL A N 1
ATOM 624 C CA . VAL A 1 77 ? -31.133 24.536 10.642 1.00 69.69 77 VAL A CA 1
ATOM 625 C C . VAL A 1 77 ? -31.715 25.687 9.828 1.00 69.69 77 VAL A C 1
ATOM 627 O O . VAL A 1 77 ? -31.226 26.016 8.749 1.00 69.69 77 VAL A O 1
ATOM 630 N N . ALA A 1 78 ? -32.780 26.303 10.342 1.00 63.41 78 ALA A N 1
ATOM 631 C CA . ALA A 1 78 ? -33.261 27.575 9.820 1.00 63.41 78 ALA A CA 1
ATOM 632 C C . ALA A 1 78 ? -32.212 28.673 10.096 1.00 63.41 78 ALA A C 1
ATOM 634 O O . ALA A 1 78 ? -31.650 28.706 11.196 1.00 63.41 78 ALA A O 1
ATOM 635 N N . PRO A 1 79 ? -31.940 29.590 9.149 1.00 61.34 79 PRO A N 1
ATOM 636 C CA . PRO A 1 79 ? -31.138 30.767 9.443 1.00 61.34 79 PRO A CA 1
ATOM 637 C C . PRO A 1 79 ? -31.900 31.598 10.479 1.00 61.34 79 PRO A C 1
ATOM 639 O O . PRO A 1 79 ? -32.995 32.091 10.210 1.00 61.34 79 PRO A O 1
ATOM 642 N N . SER A 1 80 ? -31.354 31.716 11.687 1.00 59.91 80 SER A N 1
ATOM 643 C CA . SER A 1 80 ? -31.911 32.557 12.742 1.00 59.91 80 SER A CA 1
ATOM 644 C C . SER A 1 80 ? -31.846 34.016 12.292 1.00 59.91 80 SER A C 1
ATOM 646 O O . SER A 1 80 ? -30.829 34.685 12.469 1.00 59.91 80 SER A O 1
ATOM 648 N N . ASN A 1 81 ? -32.915 34.501 11.662 1.00 54.25 81 ASN A N 1
ATOM 649 C CA . ASN A 1 81 ? -33.079 35.916 11.380 1.00 54.25 81 ASN A CA 1
ATOM 650 C C . ASN A 1 81 ? -33.404 36.608 12.708 1.00 54.25 81 ASN A C 1
ATOM 652 O O . ASN A 1 81 ? -34.520 36.506 13.218 1.00 54.25 81 ASN A O 1
ATOM 656 N N . THR A 1 82 ? -32.393 37.245 13.293 1.00 53.38 82 THR A N 1
ATOM 657 C CA . THR A 1 82 ? -32.502 38.138 14.445 1.00 53.38 82 THR A CA 1
ATOM 658 C C . THR A 1 82 ? -33.642 39.129 14.211 1.00 53.38 82 THR A C 1
ATOM 660 O O . THR A 1 82 ? -33.539 40.000 13.350 1.00 53.38 82 THR A O 1
ATOM 663 N N . GLN A 1 83 ? -34.737 39.005 14.966 1.00 52.06 83 GLN A N 1
ATOM 664 C CA . GLN A 1 83 ? -35.738 40.067 15.031 1.00 52.06 83 GLN A CA 1
ATOM 665 C C . GLN A 1 83 ? -35.087 41.314 15.650 1.00 52.06 83 GLN A C 1
ATOM 667 O O . GLN A 1 83 ? -34.553 41.215 16.758 1.00 52.06 83 GLN A O 1
ATOM 672 N N . PRO A 1 84 ? -35.131 42.490 15.000 1.00 46.44 84 PRO A N 1
ATOM 673 C CA . PRO A 1 84 ? -34.814 43.727 15.686 1.00 46.44 84 PRO A CA 1
ATOM 674 C C . PRO A 1 84 ? -35.928 44.017 16.695 1.00 46.44 84 PRO A C 1
ATOM 676 O O . PRO A 1 84 ? -37.094 44.184 16.336 1.00 46.44 84 PRO A O 1
ATOM 679 N N . ALA A 1 85 ? -35.545 44.047 17.970 1.00 53.53 85 ALA A N 1
ATOM 680 C CA . ALA A 1 85 ? -36.391 44.461 19.073 1.00 53.53 85 ALA A CA 1
ATOM 681 C C . ALA A 1 85 ? -36.958 45.860 18.804 1.00 53.53 85 ALA A C 1
ATOM 683 O O . ALA A 1 85 ? -36.218 46.831 18.643 1.00 53.53 85 ALA A O 1
ATOM 684 N N . GLY A 1 86 ? -38.281 45.959 18.778 1.00 56.91 86 GLY A N 1
ATOM 685 C CA . GLY A 1 86 ? -38.960 47.237 18.719 1.00 56.91 86 GLY A CA 1
ATOM 686 C C . GLY A 1 86 ? -40.463 47.066 18.749 1.00 56.91 86 GLY A C 1
ATOM 687 O O . GLY A 1 86 ? -41.054 46.768 17.713 1.00 56.91 86 GLY A O 1
ATOM 688 N N . ARG A 1 87 ? -41.070 47.306 19.918 1.00 36.19 87 ARG A N 1
ATOM 689 C CA . ARG A 1 87 ? -42.196 48.241 20.108 1.00 36.19 87 ARG A CA 1
ATOM 690 C C . ARG A 1 87 ? -42.625 48.329 21.594 1.00 36.19 87 ARG A C 1
ATOM 692 O O . ARG A 1 87 ? -42.156 47.497 22.364 1.00 36.19 87 ARG A O 1
ATOM 699 N N . PRO A 1 88 ? -43.361 49.401 21.964 1.00 53.81 88 PRO A N 1
ATOM 700 C CA . PRO A 1 88 ? -43.185 50.210 23.180 1.00 53.81 88 PRO A CA 1
ATOM 701 C C . PRO A 1 88 ? -43.763 49.618 24.464 1.00 53.81 88 PRO A C 1
ATOM 703 O O . PRO A 1 88 ? -44.681 48.775 24.370 1.00 53.81 88 PRO A O 1
#

Radius of gyration: 28.53 Å; Cα contacts (8 Å, |Δi|>4): 22; chains: 1; bounding box: 70×74×58 Å

Foldseek 3Di:
DDPPPDPDPVVVVVVVVVVVVVVVVLVVLLVVQLVVLVVPDPDPVSSVVSSVCSPPDPDDPVNVPPDPDPDDPDPPDDDPPDDDDDDD